Protein AF-A0A366MHD0-F1 (afdb_monomer)

pLDDT: mean 93.73, std 9.98, range [41.12, 98.31]

Radius of gyration: 15.15 Å; Cα contacts (8 Å, |Δi|>4): 123; chains: 1; bounding box: 29×34×52 Å

Sequence (119 aa):
MKLIYERDLSPMKLTSLNGVRQNAVAIALSKRLGISRQRMRKILIEKCDIMTLENLGPRYDAAEIQAASDEIGNALSLHHLSTAAGILSKEWADHYRALALEKDADLSDIRRAILEEIS

Structure (mmCIF, N/CA/C/O backbone):
data_AF-A0A366MHD0-F1
#
_entry.id   AF-A0A366MHD0-F1
#
loop_
_atom_site.group_PDB
_atom_site.id
_atom_site.type_symbol
_atom_site.label_atom_id
_atom_site.label_alt_id
_atom_site.label_comp_id
_atom_site.label_asym_id
_atom_site.label_entity_id
_atom_site.label_seq_id
_atom_site.pdbx_PDB_ins_code
_atom_site.Cartn_x
_atom_site.Cartn_y
_atom_site.Cartn_z
_atom_site.occupancy
_atom_site.B_iso_or_equiv
_atom_site.auth_seq_id
_atom_site.auth_comp_id
_atom_site.auth_asym_id
_atom_site.auth_atom_id
_atom_site.pdbx_PDB_model_num
ATOM 1 N N . MET A 1 1 ? -8.164 -20.453 32.811 1.00 41.12 1 MET A N 1
ATOM 2 C CA . MET A 1 1 ? -8.608 -20.212 31.422 1.00 41.12 1 MET A CA 1
ATOM 3 C C . MET A 1 1 ? -8.692 -18.707 31.217 1.00 41.12 1 MET A C 1
ATOM 5 O O . MET A 1 1 ? -9.583 -18.080 31.772 1.00 41.12 1 MET A O 1
ATOM 9 N N . LYS A 1 2 ? -7.692 -18.096 30.574 1.00 41.69 2 LYS A N 1
ATOM 10 C CA . LYS A 1 2 ? -7.611 -16.635 3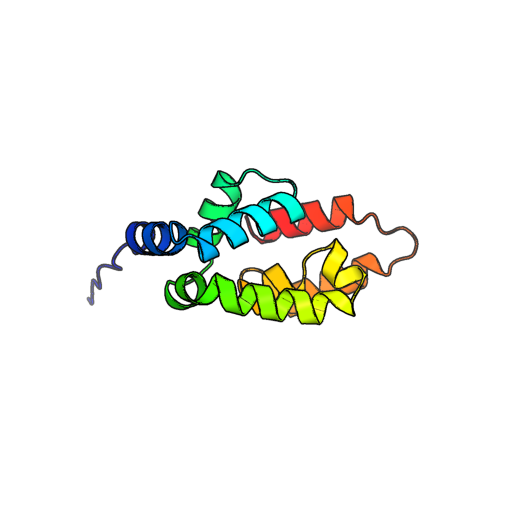0.432 1.00 41.69 2 LYS A CA 1
ATOM 11 C C . LYS A 1 2 ? -8.384 -16.248 29.166 1.00 41.69 2 LYS A C 1
ATOM 13 O O . LYS A 1 2 ? -7.820 -16.233 28.083 1.00 41.69 2 LYS A O 1
ATOM 18 N N . LEU A 1 3 ? -9.690 -16.021 29.303 1.00 52.25 3 LEU A N 1
ATOM 19 C CA . LEU A 1 3 ? -10.522 -15.426 28.253 1.00 52.25 3 LEU A CA 1
ATOM 20 C C . LEU A 1 3 ? -10.177 -13.935 28.181 1.00 52.25 3 LEU A C 1
ATOM 22 O O . LEU A 1 3 ? -10.875 -13.093 28.741 1.00 52.25 3 LEU A O 1
ATOM 26 N N . ILE A 1 4 ? -9.035 -13.613 27.578 1.00 55.56 4 ILE A N 1
ATOM 27 C CA . ILE A 1 4 ? -8.754 -12.237 27.185 1.00 55.56 4 ILE A CA 1
ATOM 28 C C . ILE A 1 4 ? -9.678 -11.989 25.997 1.00 55.56 4 ILE A C 1
ATOM 30 O O . ILE A 1 4 ? -9.441 -12.509 24.913 1.00 55.56 4 ILE A O 1
ATOM 34 N N . TYR A 1 5 ? -10.774 -11.270 26.231 1.00 57.09 5 TYR A N 1
ATOM 35 C CA . TYR A 1 5 ? -11.552 -10.668 25.156 1.00 57.09 5 TYR A CA 1
ATOM 36 C C . TYR A 1 5 ? -10.582 -9.788 24.363 1.00 57.09 5 TYR A C 1
ATOM 38 O O . TYR A 1 5 ? -10.202 -8.710 24.828 1.00 57.09 5 TYR A O 1
ATOM 46 N N . GLU A 1 6 ? -10.119 -10.264 23.208 1.00 70.81 6 GLU A N 1
ATOM 47 C CA . GLU A 1 6 ? -9.437 -9.399 22.256 1.00 70.81 6 GLU A CA 1
ATOM 48 C C . GLU A 1 6 ? -10.433 -8.312 21.870 1.00 70.81 6 GLU A C 1
ATOM 50 O O . GLU A 1 6 ? -11.498 -8.565 21.305 1.00 70.81 6 GLU A O 1
ATOM 55 N N . ARG A 1 7 ? -10.130 -7.084 22.286 1.00 80.19 7 ARG A N 1
ATOM 56 C CA . ARG A 1 7 ? -10.942 -5.929 21.940 1.00 80.19 7 ARG A CA 1
ATOM 57 C C . ARG A 1 7 ? -10.846 -5.745 20.432 1.00 80.19 7 ARG A C 1
ATOM 59 O O . ARG A 1 7 ? -9.749 -5.543 19.921 1.00 80.19 7 ARG A O 1
ATOM 66 N N . ASP A 1 8 ? -11.983 -5.747 19.744 1.00 86.56 8 ASP A N 1
ATOM 67 C CA . ASP A 1 8 ? -12.017 -5.349 18.341 1.00 86.56 8 ASP A CA 1
ATOM 68 C C . ASP A 1 8 ? -11.587 -3.878 18.221 1.00 86.56 8 ASP A C 1
ATOM 70 O O . ASP A 1 8 ? -12.252 -2.956 18.707 1.00 86.56 8 ASP A O 1
ATOM 74 N N . LEU A 1 9 ? -10.423 -3.671 17.608 1.00 90.94 9 LEU A N 1
ATOM 75 C CA . LEU A 1 9 ? -9.826 -2.357 17.390 1.00 90.94 9 LEU A CA 1
ATOM 76 C C . LEU A 1 9 ? -10.245 -1.738 16.052 1.00 90.94 9 LEU A C 1
ATOM 78 O O . LEU A 1 9 ? -9.857 -0.603 15.769 1.00 90.94 9 LEU A O 1
ATOM 82 N N . SER A 1 10 ? -11.046 -2.429 15.238 1.00 92.94 10 SER A N 1
ATOM 83 C CA . SER A 1 10 ? -11.470 -1.957 13.914 1.00 92.94 10 SER A CA 1
ATOM 84 C C . SER A 1 10 ? -12.082 -0.548 13.935 1.00 92.94 10 SER A C 1
ATOM 86 O O . SER A 1 10 ? -11.689 0.267 13.095 1.00 92.94 10 SER A O 1
ATOM 88 N N . PRO A 1 11 ? -12.946 -0.169 14.905 1.00 93.12 11 PRO A N 1
ATOM 89 C CA . PRO A 1 11 ? -13.468 1.199 14.987 1.00 93.12 11 PRO A CA 1
ATOM 90 C C . PRO A 1 11 ? -12.382 2.255 15.245 1.00 93.12 11 PRO A C 1
ATOM 92 O O . PRO A 1 11 ? -12.431 3.356 14.692 1.00 93.12 11 PRO A O 1
ATOM 95 N N . MET A 1 12 ? -11.374 1.925 16.058 1.00 94.81 12 MET A N 1
ATOM 96 C CA . MET A 1 12 ? -10.251 2.824 16.343 1.00 94.81 12 MET A CA 1
ATOM 97 C C . MET A 1 12 ? -9.359 2.981 15.111 1.00 94.81 12 MET A C 1
ATOM 99 O O . MET A 1 12 ? -9.071 4.105 14.712 1.00 94.81 12 MET A O 1
ATOM 103 N N . LYS A 1 13 ? -9.023 1.875 14.436 1.00 96.12 13 LYS A N 1
ATOM 104 C CA . LYS A 1 13 ? -8.273 1.887 13.171 1.00 96.12 13 LYS A CA 1
ATOM 105 C C . LYS A 1 13 ? -8.990 2.700 12.086 1.00 96.12 13 LYS A C 1
ATOM 107 O O . LYS A 1 13 ? -8.366 3.489 11.374 1.00 96.12 13 LYS A O 1
ATOM 112 N N . LEU A 1 14 ? -10.316 2.567 11.989 1.00 94.81 14 LEU A N 1
ATOM 113 C CA . LEU A 1 14 ? -11.136 3.363 11.074 1.00 94.81 14 LEU A CA 1
ATOM 114 C C . LEU A 1 14 ? -11.076 4.860 11.406 1.00 94.81 14 LEU A C 1
ATOM 116 O O . LEU A 1 14 ? -11.025 5.685 10.491 1.00 94.81 14 LEU A O 1
ATOM 120 N N . THR A 1 15 ? -11.070 5.194 12.697 1.00 95.12 15 THR A N 1
ATOM 121 C CA . THR A 1 15 ? -10.966 6.572 13.192 1.00 95.12 15 THR A CA 1
ATOM 122 C C . THR A 1 15 ? -9.608 7.174 12.835 1.00 95.12 15 THR A C 1
ATOM 124 O O . THR A 1 15 ? -9.576 8.261 12.260 1.00 95.12 15 THR A O 1
ATOM 127 N N . SER A 1 16 ? -8.505 6.447 13.047 1.00 94.69 16 SER A N 1
ATOM 128 C CA . SER A 1 16 ? -7.161 6.876 12.629 1.00 94.69 16 SER A CA 1
ATOM 129 C C . SER A 1 16 ? -7.093 7.141 11.119 1.00 94.69 16 SER A C 1
ATOM 131 O O . SER A 1 16 ? -6.552 8.157 10.687 1.00 94.69 16 SER A O 1
ATOM 133 N N . LEU A 1 17 ? -7.720 6.287 10.300 1.00 94.31 17 LEU A N 1
ATOM 134 C CA . LEU A 1 17 ? -7.786 6.464 8.843 1.00 94.31 17 LEU A CA 1
ATOM 135 C C . LEU A 1 17 ? -8.688 7.615 8.372 1.00 94.31 17 LEU A C 1
ATOM 137 O O . LEU A 1 17 ? -8.594 8.001 7.209 1.00 94.31 17 LEU A O 1
ATOM 141 N N . ASN A 1 18 ? -9.566 8.158 9.220 1.00 93.81 18 ASN A N 1
ATOM 142 C CA . ASN A 1 18 ? -10.366 9.341 8.885 1.00 93.81 18 ASN A CA 1
ATOM 143 C C . ASN A 1 18 ? -9.584 10.655 9.035 1.00 93.81 18 ASN A C 1
ATOM 145 O O . ASN A 1 18 ? -10.055 11.687 8.558 1.00 93.81 18 ASN A O 1
ATOM 149 N N . GLY A 1 19 ? -8.394 10.630 9.648 1.00 93.19 19 GLY A N 1
ATOM 150 C CA . GLY A 1 19 ? -7.488 11.774 9.661 1.00 93.19 19 GLY A CA 1
ATOM 151 C C . GLY A 1 19 ? -7.116 12.211 8.240 1.00 93.19 19 GLY A C 1
ATOM 152 O O . GLY A 1 19 ? -6.936 11.379 7.351 1.00 93.19 19 GLY A O 1
ATOM 153 N N . VAL A 1 20 ? -6.998 13.524 8.011 1.00 94.75 20 VAL A N 1
ATOM 154 C CA . VAL A 1 20 ? -6.781 14.103 6.668 1.00 94.75 20 VAL A CA 1
ATOM 155 C C . VAL A 1 20 ? -5.574 13.473 5.967 1.00 94.75 20 VAL A C 1
ATOM 157 O O . VAL A 1 20 ? -5.675 13.060 4.811 1.00 94.75 20 VAL A O 1
ATOM 160 N N . ARG A 1 21 ? -4.445 13.346 6.677 1.00 95.38 21 ARG A N 1
ATOM 161 C CA . ARG A 1 21 ? -3.190 12.823 6.118 1.00 95.38 21 ARG A CA 1
ATOM 162 C C . ARG A 1 21 ? -3.250 11.314 5.875 1.00 95.38 21 ARG A C 1
ATOM 164 O O . ARG A 1 21 ? -2.851 10.854 4.813 1.00 95.38 21 ARG A O 1
ATOM 171 N N . GLN A 1 22 ? -3.799 10.545 6.812 1.00 96.06 22 GLN A N 1
ATOM 172 C CA . GLN A 1 22 ? -3.947 9.090 6.697 1.00 96.06 22 GLN A CA 1
ATOM 173 C C . GLN A 1 22 ? -4.916 8.719 5.568 1.00 96.06 22 GLN A C 1
ATOM 175 O O . GLN A 1 22 ? -4.640 7.822 4.771 1.00 96.06 22 GLN A O 1
ATOM 180 N N . ASN A 1 23 ? -6.021 9.455 5.442 1.00 96.38 23 ASN A N 1
ATOM 181 C CA . ASN A 1 23 ? -6.966 9.285 4.346 1.00 96.38 23 ASN A CA 1
ATOM 182 C C . ASN A 1 23 ? -6.327 9.623 2.988 1.00 96.38 23 ASN A C 1
ATOM 184 O O . ASN A 1 23 ? -6.579 8.917 2.011 1.00 96.38 23 ASN A O 1
ATOM 188 N N . ALA A 1 24 ? -5.482 10.659 2.916 1.00 97.88 24 ALA A N 1
ATOM 189 C CA . ALA A 1 24 ? -4.731 10.977 1.702 1.00 97.88 24 ALA A CA 1
ATOM 190 C C . ALA A 1 24 ? -3.790 9.829 1.298 1.00 97.88 24 ALA A C 1
ATOM 192 O O . ALA A 1 24 ? -3.774 9.449 0.127 1.00 97.88 24 ALA A O 1
ATOM 193 N N . VAL A 1 25 ? -3.096 9.207 2.259 1.00 98.06 25 VAL A N 1
ATOM 194 C CA . VAL A 1 25 ? -2.266 8.021 1.994 1.00 98.06 25 VAL A CA 1
ATOM 195 C C . VAL A 1 25 ? -3.102 6.840 1.506 1.00 98.06 25 VAL A C 1
ATOM 197 O O . VAL A 1 25 ? -2.747 6.216 0.509 1.00 98.06 25 VAL A O 1
ATOM 200 N N . ALA A 1 26 ? -4.243 6.550 2.139 1.00 97.75 26 ALA A N 1
ATOM 201 C CA . ALA A 1 26 ? -5.122 5.470 1.689 1.00 97.75 26 ALA A CA 1
ATOM 202 C C . ALA A 1 26 ? -5.605 5.678 0.239 1.00 97.75 26 ALA A C 1
ATOM 204 O O . ALA A 1 26 ? -5.722 4.714 -0.515 1.00 97.75 26 ALA A O 1
ATOM 205 N N . ILE A 1 27 ? -5.849 6.929 -0.168 1.00 98.31 27 ILE A N 1
ATOM 206 C CA . ILE A 1 27 ? -6.179 7.290 -1.556 1.00 98.31 27 ILE A CA 1
ATOM 207 C C . ILE A 1 27 ? -4.969 7.113 -2.483 1.00 98.31 27 ILE A C 1
ATOM 209 O O . ILE A 1 27 ? -5.122 6.621 -3.601 1.00 98.31 27 ILE A O 1
ATOM 213 N N . ALA A 1 28 ? -3.774 7.521 -2.056 1.00 98.19 28 ALA A N 1
ATOM 214 C CA . ALA A 1 28 ? -2.560 7.387 -2.856 1.00 98.19 28 ALA A CA 1
ATOM 215 C C . ALA A 1 28 ? -2.223 5.910 -3.119 1.00 98.19 28 ALA A C 1
ATOM 217 O O . ALA A 1 28 ? -2.048 5.514 -4.271 1.00 98.19 28 ALA A O 1
ATOM 218 N N . LEU A 1 29 ? -2.249 5.078 -2.074 1.00 97.75 29 LEU A N 1
ATOM 219 C CA . LEU A 1 29 ? -2.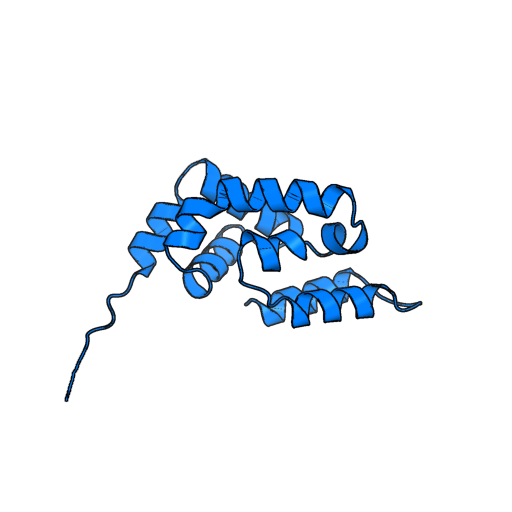062 3.629 -2.174 1.00 97.75 29 LEU A CA 1
ATOM 220 C C . LEU A 1 29 ? -3.129 2.969 -3.053 1.00 97.75 29 LEU A C 1
ATOM 222 O O . LEU A 1 29 ? -2.797 2.151 -3.909 1.00 97.75 29 LEU A O 1
ATOM 226 N N . SER A 1 30 ? -4.403 3.358 -2.907 1.00 98.00 30 SER A N 1
ATOM 227 C CA . SER A 1 30 ? -5.468 2.779 -3.730 1.00 98.00 30 SER A CA 1
ATOM 228 C C . SER A 1 30 ? -5.271 3.088 -5.216 1.00 98.00 30 SER A C 1
ATOM 230 O O . SER A 1 30 ? -5.491 2.220 -6.054 1.00 98.00 30 SER A O 1
ATOM 232 N N . LYS A 1 31 ? -4.816 4.304 -5.551 1.00 97.94 31 LYS A N 1
ATOM 233 C CA . LYS A 1 31 ? -4.487 4.693 -6.931 1.00 97.94 31 LYS A CA 1
ATOM 234 C C . LYS A 1 31 ? -3.287 3.918 -7.470 1.00 97.94 31 LYS A C 1
ATOM 236 O O . LYS A 1 31 ? -3.366 3.408 -8.581 1.00 97.94 31 LYS A O 1
ATOM 241 N N . ARG A 1 32 ? -2.217 3.798 -6.679 1.00 95.56 32 ARG A N 1
ATOM 242 C CA . ARG A 1 32 ? -1.008 3.035 -7.033 1.00 95.56 32 ARG A CA 1
ATOM 243 C C . ARG A 1 32 ? -1.319 1.571 -7.369 1.00 95.56 32 ARG A C 1
ATOM 245 O O . ARG A 1 32 ? -0.772 1.032 -8.325 1.00 95.56 32 ARG A O 1
ATOM 252 N N . LEU A 1 33 ? -2.239 0.958 -6.623 1.00 95.56 33 LEU A N 1
ATOM 253 C CA . LEU A 1 33 ? -2.654 -0.434 -6.815 1.00 95.56 33 LEU A CA 1
ATOM 254 C C . LEU A 1 33 ? -3.837 -0.624 -7.776 1.00 95.56 33 LEU A C 1
ATOM 256 O O . LEU A 1 33 ? -4.200 -1.759 -8.070 1.00 95.56 33 LEU A O 1
ATOM 260 N N . GLY A 1 34 ? -4.460 0.454 -8.259 1.00 96.44 34 GLY A N 1
ATOM 261 C CA . GLY A 1 34 ? -5.631 0.364 -9.136 1.00 96.44 34 GLY A CA 1
ATOM 262 C C . GLY A 1 34 ? -6.885 -0.208 -8.458 1.00 96.44 34 GLY A C 1
AT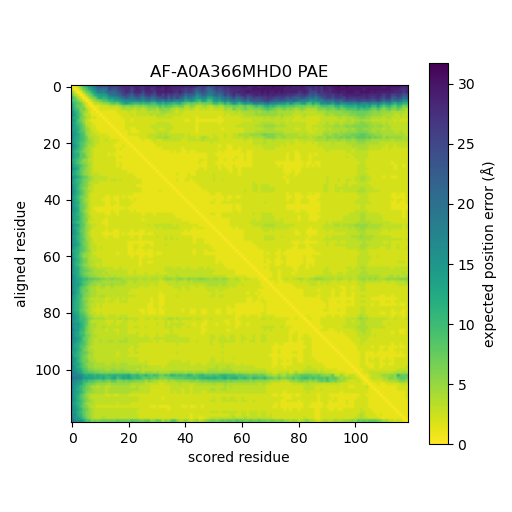OM 263 O O . GLY A 1 34 ? -7.700 -0.846 -9.117 1.00 96.44 34 GLY A O 1
ATOM 264 N N . ILE A 1 35 ? -7.060 0.009 -7.149 1.00 97.69 35 ILE A N 1
ATOM 265 C CA . ILE A 1 35 ? -8.223 -0.464 -6.378 1.00 97.69 35 ILE A CA 1
ATOM 266 C C . ILE A 1 35 ? -9.053 0.688 -5.803 1.00 97.69 35 ILE A C 1
ATOM 268 O O . ILE A 1 35 ? -8.626 1.842 -5.745 1.00 97.69 35 ILE A O 1
ATOM 272 N N . SER A 1 36 ? -10.262 0.379 -5.326 1.00 98.00 36 SER A N 1
ATOM 273 C CA . SER A 1 36 ? -11.096 1.375 -4.654 1.00 98.00 36 SER A CA 1
ATOM 274 C C . SER A 1 36 ? -10.498 1.797 -3.306 1.00 98.00 36 SER A C 1
ATOM 276 O O . SER A 1 36 ? -9.915 0.994 -2.572 1.00 98.00 36 SER A O 1
ATOM 278 N N . ARG A 1 37 ? -10.723 3.060 -2.921 1.00 97.31 37 ARG A N 1
ATOM 279 C CA . ARG A 1 37 ? -10.342 3.579 -1.594 1.00 97.31 37 ARG A CA 1
ATOM 280 C C . ARG A 1 37 ? -10.907 2.721 -0.460 1.00 97.31 37 ARG A C 1
ATOM 282 O O . ARG A 1 37 ? -10.230 2.500 0.535 1.00 97.31 37 ARG A O 1
ATOM 289 N N . GLN A 1 38 ? -12.153 2.259 -0.587 1.00 96.88 38 GLN A N 1
ATOM 290 C CA . GLN A 1 38 ? -12.796 1.428 0.435 1.00 96.88 38 GLN A CA 1
ATOM 291 C C . GLN A 1 38 ? -12.082 0.081 0.597 1.00 96.88 38 GLN A C 1
ATOM 293 O O . GLN A 1 38 ? -11.832 -0.323 1.730 1.00 96.88 38 GLN A O 1
ATOM 298 N N . ARG A 1 39 ? -11.681 -0.565 -0.510 1.00 97.94 39 ARG A N 1
ATOM 299 C CA . ARG A 1 39 ? -10.893 -1.804 -0.465 1.00 97.94 39 ARG A CA 1
ATOM 300 C C . ARG A 1 39 ? -9.536 -1.572 0.199 1.00 97.94 39 ARG A C 1
ATOM 302 O O . ARG A 1 39 ? -9.172 -2.329 1.089 1.00 97.94 39 ARG A O 1
ATOM 309 N N . MET A 1 40 ? -8.838 -0.490 -0.149 1.00 98.12 40 MET A N 1
ATOM 310 C CA . MET A 1 40 ? -7.558 -0.159 0.49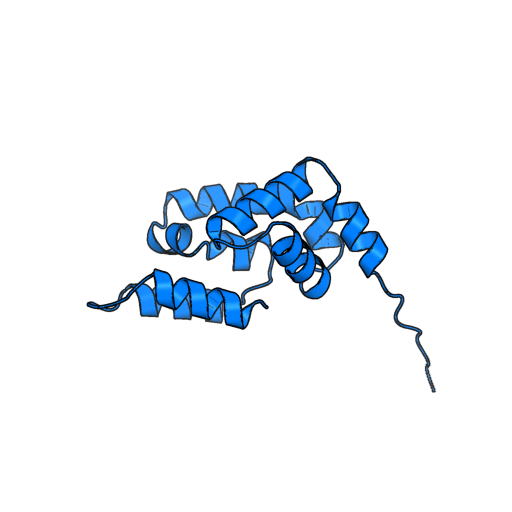1 1.00 98.12 40 MET A CA 1
ATOM 311 C C . MET A 1 40 ? -7.715 0.100 1.996 1.00 98.12 40 MET A C 1
ATOM 313 O O . MET A 1 40 ? -6.929 -0.392 2.796 1.00 98.12 40 MET A O 1
ATOM 317 N N . ARG A 1 41 ? -8.759 0.830 2.412 1.00 97.56 41 ARG A N 1
ATOM 318 C CA . ARG A 1 41 ? -9.039 1.061 3.839 1.00 97.56 41 ARG A CA 1
ATOM 319 C C . ARG A 1 41 ? -9.309 -0.239 4.590 1.00 97.56 41 ARG A C 1
ATOM 321 O O . ARG A 1 41 ? -8.857 -0.362 5.720 1.00 97.56 41 ARG A O 1
ATOM 328 N N . LYS A 1 42 ? -10.016 -1.187 3.970 1.00 97.62 42 LYS A N 1
ATOM 329 C CA . LYS A 1 42 ? -10.251 -2.515 4.546 1.00 97.62 42 LYS A CA 1
ATOM 330 C C . LYS A 1 42 ? -8.926 -3.252 4.780 1.00 97.62 42 LYS A C 1
ATOM 332 O O . LYS A 1 42 ? -8.652 -3.611 5.918 1.00 97.62 42 LYS A O 1
ATOM 337 N N . ILE A 1 43 ? -8.075 -3.337 3.753 1.00 97.94 43 ILE A N 1
ATOM 338 C CA . ILE A 1 43 ? -6.740 -3.959 3.844 1.00 97.94 43 ILE A CA 1
ATOM 339 C C . ILE A 1 43 ? -5.911 -3.324 4.973 1.00 97.94 43 ILE A C 1
ATOM 341 O O . ILE A 1 43 ? -5.359 -4.025 5.814 1.00 97.94 43 ILE A O 1
ATOM 345 N N . LEU A 1 44 ? -5.866 -1.990 5.047 1.00 97.81 44 LEU A N 1
ATOM 346 C CA . LEU A 1 44 ? -5.123 -1.277 6.093 1.00 97.81 44 LEU A CA 1
ATOM 347 C C . LEU A 1 44 ? -5.665 -1.562 7.506 1.00 97.81 44 LEU A C 1
ATOM 349 O O . LEU A 1 44 ? -4.885 -1.709 8.441 1.00 97.81 44 LEU A O 1
ATOM 353 N N . ILE A 1 45 ? -6.986 -1.657 7.684 1.00 97.06 45 ILE A N 1
ATOM 354 C CA . ILE A 1 45 ? -7.597 -1.993 8.982 1.00 97.06 45 ILE A CA 1
ATOM 355 C C . ILE A 1 45 ? -7.274 -3.435 9.386 1.00 97.06 45 ILE A C 1
ATOM 357 O O . ILE A 1 45 ? -7.004 -3.696 10.560 1.00 97.06 45 ILE A O 1
ATOM 361 N N . GLU A 1 46 ? -7.294 -4.363 8.435 1.00 96.12 46 GLU A N 1
ATOM 362 C CA . GLU A 1 46 ? -7.048 -5.782 8.692 1.00 96.12 46 GLU A CA 1
ATOM 363 C C . GLU A 1 46 ? -5.571 -6.052 8.998 1.00 96.12 46 GLU A C 1
ATOM 365 O O . GLU A 1 46 ? -5.270 -6.780 9.942 1.00 96.12 46 GLU A O 1
ATOM 370 N N . LYS A 1 47 ? -4.651 -5.424 8.257 1.00 96.31 47 LYS A N 1
ATOM 371 C CA . LYS A 1 47 ? -3.224 -5.776 8.284 1.00 96.31 47 LYS A CA 1
ATOM 372 C C . LYS A 1 47 ? -2.361 -4.855 9.156 1.00 96.31 47 LYS A C 1
ATOM 374 O O . LYS A 1 47 ? -1.356 -5.312 9.688 1.00 96.31 47 LYS A O 1
ATOM 379 N N . CYS A 1 48 ? -2.720 -3.581 9.344 1.00 96.50 48 CYS A N 1
ATOM 380 C CA . CYS A 1 48 ? -1.912 -2.653 10.147 1.00 96.50 48 CYS A CA 1
ATOM 381 C C . CYS A 1 48 ? -2.394 -2.581 11.601 1.00 96.50 48 CYS A C 1
ATOM 383 O O . CYS A 1 48 ? -3.595 -2.609 11.876 1.00 96.50 48 CYS A O 1
ATOM 385 N N . ASP A 1 49 ? -1.474 -2.401 12.548 1.00 94.94 49 ASP A N 1
ATOM 386 C CA . ASP A 1 49 ? -1.818 -1.998 13.915 1.00 94.94 49 ASP A CA 1
ATOM 387 C C . ASP A 1 49 ? -2.194 -0.501 14.002 1.00 94.94 49 ASP A C 1
ATOM 389 O O . ASP A 1 49 ? -2.040 0.268 13.049 1.00 94.94 49 ASP A O 1
ATOM 393 N N . ILE A 1 50 ? -2.725 -0.073 15.155 1.00 94.25 50 ILE A N 1
ATOM 394 C CA . ILE A 1 50 ? -3.130 1.329 15.369 1.00 94.25 50 ILE A CA 1
ATOM 395 C C . ILE A 1 50 ? -1.936 2.278 15.209 1.00 94.25 50 ILE A C 1
ATOM 397 O O . ILE A 1 50 ? -2.062 3.302 14.540 1.00 94.25 50 ILE A O 1
ATOM 401 N N . MET A 1 51 ? -0.778 1.931 15.777 1.00 94.81 51 MET A N 1
ATOM 402 C CA . MET A 1 51 ? 0.405 2.793 15.772 1.00 94.81 51 MET A CA 1
ATOM 403 C C . MET A 1 51 ? 0.912 3.059 14.349 1.00 94.81 51 MET A C 1
ATOM 405 O O . MET A 1 51 ? 1.330 4.172 14.023 1.00 94.81 51 MET A O 1
ATOM 409 N N . THR A 1 52 ? 0.842 2.054 13.480 1.00 96.62 52 THR A N 1
ATOM 410 C CA . THR A 1 52 ? 1.182 2.157 12.061 1.00 96.62 52 THR A CA 1
ATOM 411 C C . THR A 1 52 ? 0.205 3.072 11.341 1.00 96.62 52 THR A C 1
ATOM 413 O O . THR A 1 52 ? 0.641 3.964 10.617 1.00 96.62 52 THR A O 1
ATOM 416 N N . LEU A 1 53 ? -1.101 2.914 11.577 1.00 97.31 53 LEU A N 1
ATOM 417 C CA . LEU A 1 53 ? -2.125 3.755 10.951 1.00 97.31 53 LEU A CA 1
ATOM 418 C C . LEU A 1 53 ? -2.028 5.218 11.390 1.00 97.31 53 LEU A C 1
ATOM 420 O O . LEU A 1 53 ? -2.127 6.114 10.554 1.00 97.31 53 LEU A O 1
ATOM 424 N N . GLU A 1 54 ? -1.787 5.479 12.672 1.00 96.06 54 GLU A N 1
ATOM 425 C CA . GLU A 1 54 ? -1.591 6.835 13.196 1.00 96.06 54 GLU A CA 1
ATOM 426 C C . GLU A 1 54 ? -0.378 7.519 12.558 1.00 96.06 54 GLU A C 1
ATOM 428 O O . GLU A 1 54 ? -0.447 8.694 12.191 1.00 96.06 54 GLU A O 1
ATOM 433 N N . ASN A 1 55 ? 0.698 6.766 12.322 1.00 96.50 55 ASN A N 1
ATOM 434 C CA . ASN A 1 55 ? 1.932 7.267 11.718 1.00 96.50 55 ASN A CA 1
ATOM 435 C C . ASN A 1 55 ? 2.009 7.075 10.194 1.00 96.50 55 ASN A C 1
ATOM 437 O O . ASN A 1 55 ? 3.060 7.322 9.598 1.00 96.50 55 ASN A O 1
ATOM 441 N N . LEU A 1 56 ? 0.917 6.663 9.544 1.00 97.25 56 LEU A N 1
ATOM 442 C CA . LEU A 1 56 ? 0.925 6.273 8.133 1.00 97.25 56 LEU A CA 1
ATOM 443 C C . LEU A 1 56 ? 1.347 7.421 7.202 1.00 97.25 56 LEU A C 1
ATOM 445 O O . LEU A 1 56 ? 2.043 7.188 6.223 1.00 97.25 56 LEU A O 1
ATOM 449 N N . GLY A 1 57 ? 0.979 8.663 7.534 1.00 97.25 57 GLY A N 1
ATOM 450 C CA . GLY A 1 57 ? 1.371 9.863 6.784 1.00 97.25 57 GLY A CA 1
ATOM 451 C C . GLY A 1 57 ? 2.890 10.050 6.686 1.00 97.25 57 GLY A C 1
ATOM 452 O O . GLY A 1 57 ? 3.440 9.937 5.596 1.00 97.25 57 GLY A O 1
ATOM 453 N N . PRO A 1 58 ? 3.587 10.310 7.807 1.00 96.94 58 PRO A N 1
ATOM 454 C CA . PRO A 1 58 ? 5.047 10.431 7.814 1.00 96.94 58 PRO A CA 1
ATOM 455 C C . PRO A 1 58 ? 5.779 9.208 7.242 1.00 96.94 58 PRO A C 1
ATOM 457 O O . PRO A 1 58 ? 6.788 9.357 6.556 1.00 96.94 58 PRO A O 1
ATOM 460 N N . ARG A 1 59 ? 5.267 7.996 7.495 1.00 97.44 59 ARG A N 1
ATOM 461 C CA . ARG A 1 59 ? 5.828 6.752 6.946 1.00 97.44 59 ARG A CA 1
ATOM 462 C C . ARG A 1 59 ? 5.740 6.701 5.420 1.00 97.44 59 ARG A C 1
ATOM 464 O O . ARG A 1 59 ? 6.692 6.282 4.769 1.00 97.44 59 ARG A O 1
ATOM 471 N N . TYR A 1 60 ? 4.619 7.146 4.859 1.00 98.00 60 TYR A N 1
ATOM 472 C CA . TYR A 1 60 ? 4.425 7.229 3.417 1.00 98.00 60 TYR A CA 1
ATOM 473 C C . TYR A 1 60 ? 5.389 8.230 2.773 1.00 98.00 60 TYR A C 1
ATOM 475 O O . TYR A 1 60 ? 6.018 7.902 1.774 1.00 98.00 60 TYR A O 1
ATOM 483 N N . ASP A 1 61 ? 5.581 9.403 3.378 1.00 97.56 61 ASP A N 1
ATOM 484 C CA . ASP A 1 61 ? 6.518 10.407 2.856 1.00 97.56 61 ASP A CA 1
ATOM 485 C C . ASP A 1 61 ? 7.963 9.883 2.833 1.00 97.56 61 ASP A C 1
ATOM 487 O O . ASP A 1 61 ? 8.697 10.097 1.870 1.00 97.56 61 ASP A O 1
ATOM 491 N N . ALA A 1 62 ? 8.367 9.124 3.856 1.00 97.31 62 ALA A N 1
ATOM 492 C CA . ALA A 1 62 ? 9.669 8.462 3.871 1.00 97.31 62 ALA A CA 1
ATOM 493 C C . ALA A 1 62 ? 9.803 7.390 2.770 1.00 97.31 62 ALA A C 1
ATOM 495 O O . ALA A 1 62 ? 10.889 7.209 2.215 1.00 97.31 62 ALA A O 1
ATOM 496 N N . ALA A 1 63 ? 8.715 6.687 2.439 1.00 97.25 63 ALA A N 1
ATOM 497 C CA . ALA A 1 63 ? 8.694 5.733 1.333 1.00 97.25 63 ALA A CA 1
ATOM 498 C C . ALA A 1 63 ? 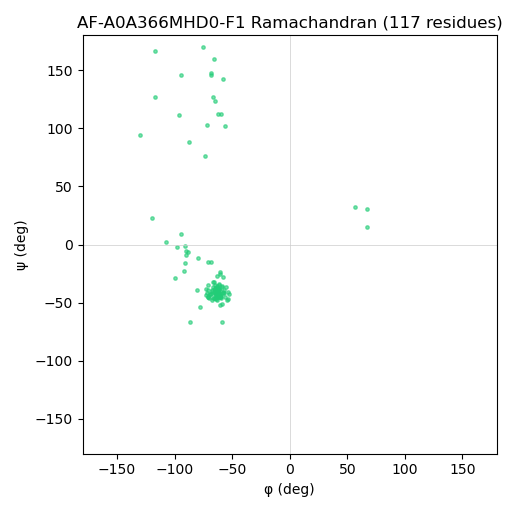8.742 6.420 -0.041 1.00 97.25 63 ALA A C 1
ATOM 500 O O . ALA A 1 63 ? 9.400 5.897 -0.936 1.00 97.25 63 ALA A O 1
ATOM 501 N N . GLU A 1 64 ? 8.124 7.594 -0.211 1.00 97.44 64 GLU A N 1
ATOM 502 C CA . GLU A 1 64 ? 8.245 8.397 -1.441 1.00 97.44 64 GLU A CA 1
ATOM 503 C C . GLU A 1 64 ? 9.700 8.802 -1.716 1.00 97.44 64 GLU A C 1
ATOM 505 O O . GLU A 1 64 ? 10.158 8.708 -2.852 1.00 97.44 64 GLU A O 1
ATOM 510 N N . ILE A 1 65 ? 10.459 9.170 -0.677 1.00 96.81 65 ILE A N 1
ATOM 511 C CA . ILE A 1 65 ? 11.887 9.504 -0.812 1.00 96.81 65 ILE A CA 1
ATOM 512 C C . ILE A 1 65 ? 12.693 8.297 -1.317 1.00 96.81 65 ILE A C 1
ATOM 514 O O . ILE A 1 65 ? 13.532 8.452 -2.198 1.00 96.81 65 ILE A O 1
ATOM 518 N N . GLN A 1 66 ? 12.433 7.096 -0.791 1.00 95.00 66 GLN A N 1
ATOM 519 C CA . GLN A 1 66 ? 13.111 5.870 -1.242 1.00 95.00 66 GLN A CA 1
ATOM 520 C C . GLN A 1 66 ? 12.708 5.489 -2.671 1.00 95.00 66 GLN A C 1
ATOM 522 O O . GLN A 1 66 ? 13.555 5.144 -3.492 1.00 95.00 66 GLN A O 1
ATOM 527 N N . ALA A 1 67 ? 11.415 5.596 -2.981 1.00 95.19 67 ALA A N 1
ATOM 528 C CA . ALA A 1 67 ? 10.868 5.282 -4.294 1.00 95.19 67 ALA A CA 1
ATOM 529 C C . ALA A 1 67 ? 11.410 6.205 -5.400 1.00 95.19 67 ALA A C 1
ATOM 531 O O . ALA A 1 67 ? 11.500 5.786 -6.549 1.00 95.19 67 ALA A O 1
ATOM 532 N N . ALA A 1 68 ? 11.816 7.437 -5.075 1.00 94.94 68 ALA A N 1
ATOM 533 C CA . ALA A 1 68 ? 12.387 8.370 -6.048 1.00 94.94 68 ALA A CA 1
ATOM 534 C C . ALA A 1 68 ? 13.680 7.855 -6.712 1.00 94.94 68 ALA A C 1
ATOM 536 O O . ALA A 1 68 ? 13.993 8.264 -7.827 1.00 94.94 68 ALA A O 1
ATOM 537 N N . SER A 1 69 ? 14.419 6.962 -6.045 1.00 94.25 69 SER A N 1
ATOM 538 C CA . SER A 1 69 ? 15.660 6.366 -6.557 1.00 94.25 69 SER A CA 1
ATOM 539 C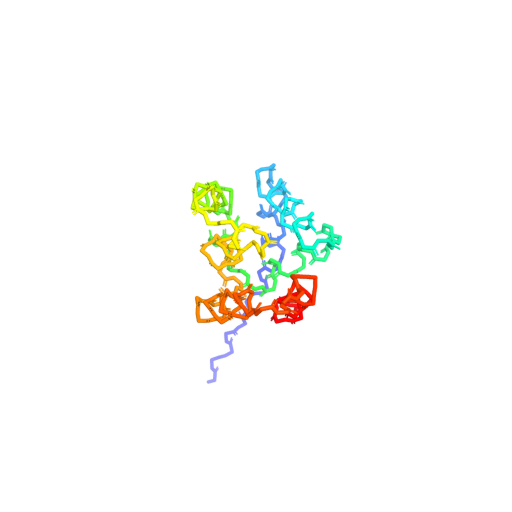 C . SER A 1 69 ? 15.526 4.897 -6.973 1.00 94.25 69 SER A C 1
ATOM 541 O O . SER A 1 69 ? 16.522 4.289 -7.354 1.00 94.25 69 SER A O 1
ATOM 543 N N . ASP A 1 70 ? 14.329 4.313 -6.882 1.00 95.06 70 ASP A N 1
ATOM 544 C CA . ASP A 1 70 ? 14.060 2.913 -7.222 1.00 95.06 70 ASP A CA 1
ATOM 545 C C . ASP A 1 70 ? 12.852 2.825 -8.156 1.00 95.06 70 ASP A C 1
ATOM 547 O O . ASP A 1 70 ? 11.700 2.791 -7.720 1.00 95.06 70 ASP A O 1
ATOM 551 N N . GLU A 1 71 ? 13.123 2.798 -9.459 1.00 95.00 71 GLU A N 1
ATOM 552 C CA . GLU A 1 71 ? 12.097 2.805 -10.501 1.00 95.00 71 GLU A CA 1
ATOM 553 C C . GLU A 1 71 ? 11.147 1.602 -10.390 1.00 95.00 71 GLU A C 1
ATOM 555 O O . GLU A 1 71 ? 9.924 1.774 -10.395 1.00 95.00 71 GLU A O 1
ATOM 560 N N . ILE A 1 72 ? 11.695 0.397 -10.202 1.00 95.88 72 ILE A N 1
ATOM 561 C CA . ILE A 1 72 ? 10.910 -0.837 -10.060 1.00 95.88 72 ILE A CA 1
ATOM 562 C C . ILE A 1 72 ? 10.119 -0.807 -8.754 1.00 95.88 72 ILE A C 1
ATOM 564 O O . ILE A 1 72 ? 8.909 -1.056 -8.745 1.00 95.88 72 ILE A O 1
ATOM 568 N N . GLY A 1 73 ? 10.780 -0.456 -7.648 1.00 96.50 73 GLY A N 1
ATOM 569 C CA . GLY A 1 73 ? 10.126 -0.336 -6.352 1.00 96.50 73 GLY A CA 1
ATOM 570 C C . GLY A 1 73 ? 8.999 0.686 -6.360 1.00 96.50 73 GLY A C 1
ATOM 571 O O . GLY A 1 73 ? 7.957 0.444 -5.755 1.00 96.50 73 GLY A O 1
ATOM 572 N N . ASN A 1 74 ? 9.146 1.792 -7.087 1.00 97.19 74 ASN A N 1
ATOM 573 C CA . ASN A 1 74 ? 8.095 2.788 -7.239 1.00 97.19 74 ASN A CA 1
ATOM 574 C C . ASN A 1 74 ? 6.934 2.279 -8.105 1.00 97.19 74 ASN A C 1
ATOM 576 O O . ASN A 1 74 ? 5.772 2.431 -7.716 1.00 97.19 74 ASN A O 1
ATOM 580 N N . ALA A 1 75 ? 7.227 1.641 -9.243 1.00 96.19 75 ALA 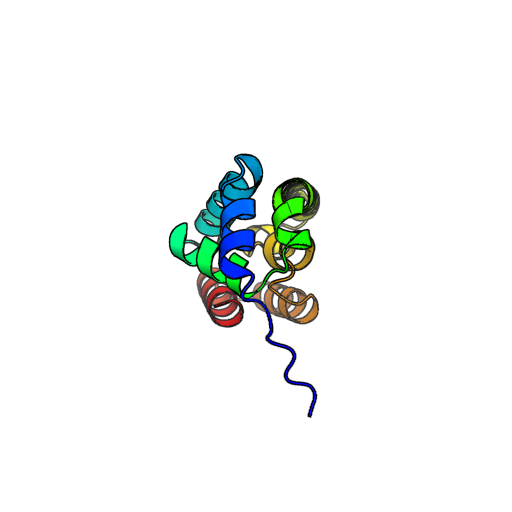A N 1
ATOM 581 C CA . ALA A 1 75 ? 6.218 1.117 -10.166 1.00 96.19 75 ALA A CA 1
ATOM 582 C C . ALA A 1 75 ? 5.323 0.039 -9.523 1.00 96.19 75 ALA A C 1
ATOM 584 O O . ALA A 1 75 ? 4.120 -0.038 -9.807 1.00 96.19 75 ALA A O 1
ATOM 585 N N . LEU A 1 76 ? 5.898 -0.755 -8.617 1.00 97.44 76 LEU A N 1
ATOM 586 C CA . LEU A 1 76 ? 5.210 -1.789 -7.839 1.00 97.44 76 LEU A CA 1
ATOM 587 C C . LEU A 1 76 ? 4.803 -1.328 -6.429 1.00 97.44 76 LEU A C 1
ATOM 589 O O . LEU A 1 76 ? 4.145 -2.063 -5.699 1.00 97.44 76 LEU A O 1
ATOM 593 N N . SER A 1 77 ? 5.143 -0.091 -6.052 1.00 97.69 77 SER A N 1
ATOM 594 C CA . SER A 1 77 ? 4.883 0.500 -4.728 1.00 97.69 77 SER A CA 1
ATOM 595 C C . SER A 1 77 ? 5.463 -0.298 -3.548 1.00 97.69 77 SER A C 1
ATOM 597 O O . SER A 1 77 ? 4.910 -0.299 -2.449 1.00 97.69 77 SER A O 1
ATOM 599 N N . LEU A 1 78 ? 6.602 -0.962 -3.751 1.00 97.94 78 LEU A N 1
ATOM 600 C CA . LEU A 1 78 ? 7.212 -1.881 -2.787 1.00 97.94 78 LEU A CA 1
ATOM 601 C C . LEU A 1 78 ? 7.568 -1.200 -1.463 1.00 97.94 78 LEU A C 1
ATOM 603 O O . LEU A 1 78 ? 7.246 -1.733 -0.404 1.00 97.94 78 LEU A O 1
ATOM 607 N N . HIS A 1 79 ? 8.173 -0.008 -1.495 1.00 97.81 79 HIS A N 1
ATOM 608 C CA . HIS A 1 79 ? 8.509 0.749 -0.278 1.00 97.81 79 HIS A CA 1
ATOM 609 C C . HIS A 1 79 ? 7.262 1.214 0.483 1.00 97.81 79 HIS A C 1
ATOM 611 O O . HIS A 1 79 ? 7.263 1.287 1.713 1.00 97.81 79 HIS A O 1
ATOM 617 N N . HIS A 1 80 ? 6.176 1.511 -0.231 1.00 98.12 80 HIS A N 1
ATOM 618 C CA . HIS A 1 80 ? 4.924 1.946 0.379 1.00 98.12 80 HIS A CA 1
ATOM 619 C C . HIS A 1 80 ? 4.209 0.790 1.082 1.00 98.12 80 HIS A C 1
ATOM 621 O O . HIS A 1 80 ? 3.647 0.971 2.161 1.00 98.12 80 HIS A O 1
ATOM 627 N N . LEU A 1 81 ? 4.247 -0.406 0.496 1.00 97.94 81 LEU A N 1
ATOM 628 C CA . LEU A 1 81 ? 3.593 -1.589 1.055 1.00 97.94 81 LEU A CA 1
ATOM 629 C C . LEU A 1 81 ? 4.422 -2.239 2.164 1.00 97.94 81 LEU A C 1
ATOM 631 O O . LEU A 1 81 ? 3.856 -2.653 3.175 1.00 97.94 81 LEU A O 1
ATOM 635 N N . SER A 1 82 ? 5.747 -2.284 2.004 1.00 97.06 82 SER A N 1
ATOM 636 C CA . SER A 1 82 ? 6.643 -2.893 2.990 1.00 97.06 82 SER A CA 1
ATOM 637 C C . SER A 1 82 ? 7.048 -1.920 4.090 1.00 97.06 82 SER A C 1
ATOM 639 O O . SER A 1 82 ? 6.616 -2.063 5.228 1.00 97.06 82 SER A O 1
ATOM 641 N N . THR A 1 83 ? 7.809 -0.875 3.779 1.00 93.62 83 THR A N 1
ATOM 642 C CA . THR A 1 83 ? 8.336 0.041 4.799 1.00 93.62 83 THR A CA 1
ATOM 643 C C . THR A 1 83 ? 7.251 0.918 5.424 1.00 93.62 83 THR A C 1
ATOM 645 O O . THR A 1 83 ? 7.224 1.084 6.645 1.00 93.62 83 THR A O 1
ATOM 648 N N . ALA A 1 84 ? 6.359 1.505 4.614 1.00 95.50 84 ALA A N 1
ATOM 649 C CA . ALA A 1 84 ? 5.380 2.447 5.154 1.00 95.50 84 ALA A CA 1
ATOM 650 C C . ALA A 1 8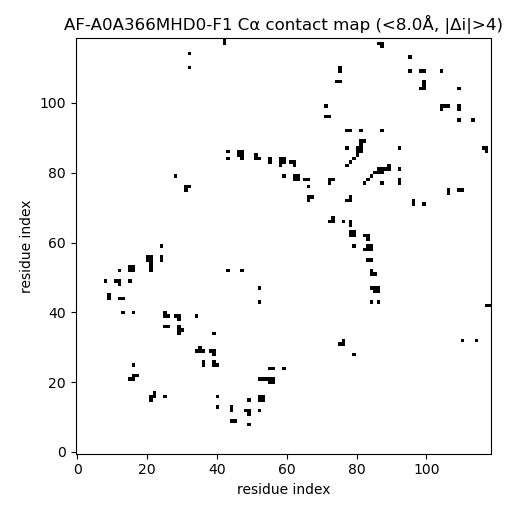4 ? 4.214 1.746 5.862 1.00 95.50 84 ALA A C 1
ATOM 652 O O . ALA A 1 84 ? 3.929 2.054 7.021 1.00 95.50 84 ALA A O 1
ATOM 653 N N . ALA A 1 85 ? 3.546 0.813 5.180 1.00 95.56 85 ALA A N 1
ATOM 654 C CA . ALA A 1 85 ? 2.363 0.140 5.711 1.00 95.56 85 ALA A CA 1
ATOM 655 C C . ALA A 1 85 ? 2.668 -1.168 6.464 1.00 95.56 85 ALA A C 1
ATOM 657 O O . ALA A 1 85 ? 1.858 -1.575 7.295 1.00 95.56 85 ALA A O 1
ATOM 658 N N . GLY A 1 86 ? 3.805 -1.824 6.204 1.00 95.56 86 GLY A N 1
ATOM 659 C CA . GLY A 1 86 ? 4.142 -3.111 6.827 1.00 95.56 86 GLY A CA 1
ATOM 660 C C . GLY A 1 86 ? 3.245 -4.273 6.396 1.00 95.56 86 GLY A C 1
ATOM 661 O O . GLY A 1 86 ? 3.231 -5.298 7.066 1.00 95.56 86 GLY A O 1
ATOM 662 N N . ILE A 1 87 ? 2.472 -4.112 5.318 1.00 97.06 87 ILE A N 1
ATOM 663 C CA . ILE A 1 87 ? 1.490 -5.107 4.854 1.00 97.06 87 ILE A CA 1
ATOM 664 C C . ILE A 1 87 ? 2.080 -6.100 3.854 1.00 97.06 87 ILE A C 1
ATOM 666 O O . ILE A 1 87 ? 1.482 -7.141 3.607 1.00 97.06 87 ILE A O 1
ATOM 670 N N . LEU A 1 88 ? 3.246 -5.778 3.294 1.00 97.44 88 LEU A N 1
ATOM 671 C CA . LEU A 1 88 ? 4.053 -6.668 2.470 1.00 97.44 88 LEU A CA 1
ATOM 672 C C . LEU A 1 88 ? 5.385 -6.895 3.184 1.00 97.44 88 LEU A C 1
ATOM 674 O O . LEU A 1 88 ? 6.051 -5.929 3.555 1.00 97.44 88 LEU A O 1
ATOM 678 N N . SER A 1 89 ? 5.789 -8.147 3.393 1.00 96.19 89 SER A N 1
ATOM 679 C CA . SER A 1 89 ? 7.084 -8.407 4.028 1.00 96.19 89 SER A CA 1
ATOM 680 C C . SER A 1 89 ? 8.234 -7.943 3.128 1.00 96.19 89 SER A C 1
ATOM 682 O O . SER A 1 89 ? 8.073 -7.771 1.915 1.00 96.19 89 SER A O 1
ATOM 684 N N . LYS A 1 90 ? 9.416 -7.733 3.714 1.00 94.62 90 LYS A N 1
ATOM 685 C CA . LYS A 1 90 ? 10.590 -7.326 2.937 1.00 94.62 90 LYS A CA 1
ATOM 686 C C . LYS A 1 90 ? 11.015 -8.428 1.964 1.00 94.62 90 LYS A C 1
ATOM 688 O O . LYS A 1 90 ? 11.358 -8.131 0.828 1.00 94.62 90 LYS A O 1
ATOM 693 N N . GLU A 1 91 ? 10.921 -9.684 2.389 1.00 96.50 91 GLU A N 1
ATOM 694 C CA . GLU A 1 91 ? 11.229 -10.857 1.570 1.00 96.50 91 GLU A CA 1
ATOM 695 C C . GLU A 1 91 ? 10.323 -10.914 0.338 1.00 96.50 91 GLU A C 1
ATOM 697 O O . GLU A 1 91 ? 10.807 -11.097 -0.776 1.00 96.50 91 GLU A O 1
ATOM 702 N N . TRP A 1 92 ? 9.019 -10.682 0.518 1.00 97.62 92 TRP A N 1
ATOM 703 C CA . TRP A 1 92 ? 8.078 -10.618 -0.597 1.00 97.62 92 TRP A CA 1
ATOM 704 C C . TRP A 1 92 ? 8.319 -9.412 -1.502 1.00 97.62 92 TRP A C 1
ATOM 706 O O . TRP A 1 92 ? 8.248 -9.536 -2.721 1.00 97.62 92 TRP A O 1
ATOM 716 N N . ALA A 1 93 ? 8.645 -8.249 -0.937 1.00 97.25 93 ALA A N 1
ATOM 717 C CA . ALA A 1 93 ? 9.005 -7.083 -1.735 1.00 97.25 93 ALA A CA 1
ATOM 718 C C . ALA A 1 93 ? 10.246 -7.352 -2.607 1.00 97.25 93 ALA A C 1
ATOM 720 O O . ALA A 1 93 ? 10.238 -7.052 -3.801 1.00 97.25 93 ALA A O 1
ATOM 721 N N . ASP A 1 94 ? 11.286 -7.965 -2.040 1.00 97.06 94 ASP A N 1
ATOM 722 C CA . ASP A 1 94 ? 12.502 -8.324 -2.771 1.00 97.06 94 ASP A CA 1
ATOM 723 C C . ASP A 1 94 ? 12.227 -9.414 -3.823 1.00 97.06 94 ASP A C 1
ATOM 725 O O . ASP A 1 94 ? 12.747 -9.329 -4.937 1.00 97.06 94 ASP A O 1
ATOM 729 N N . HIS A 1 95 ? 11.346 -10.375 -3.525 1.00 97.44 95 HIS A N 1
ATOM 730 C CA . HIS A 1 95 ? 10.871 -11.368 -4.491 1.00 97.44 95 HIS A CA 1
ATOM 731 C C . HIS A 1 95 ? 10.188 -10.715 -5.702 1.00 97.44 95 HIS A C 1
ATOM 733 O O . HIS A 1 95 ? 10.578 -10.976 -6.839 1.00 97.44 95 HIS A O 1
ATOM 739 N N . TYR A 1 96 ? 9.225 -9.816 -5.487 1.00 97.75 96 TYR A N 1
ATOM 740 C CA . TYR A 1 96 ? 8.539 -9.131 -6.587 1.00 97.75 96 TYR A CA 1
ATOM 741 C C . TYR A 1 96 ? 9.461 -8.196 -7.376 1.00 97.75 96 TYR A C 1
ATOM 743 O O . TYR A 1 96 ? 9.301 -8.061 -8.589 1.00 97.75 96 TYR A O 1
ATOM 751 N N . ARG A 1 97 ? 10.463 -7.588 -6.722 1.00 97.31 97 ARG A N 1
ATOM 752 C CA . ARG A 1 97 ? 11.514 -6.839 -7.426 1.00 97.31 97 ARG A CA 1
ATOM 753 C C . ARG A 1 97 ? 12.325 -7.757 -8.341 1.00 97.31 97 ARG A C 1
ATOM 755 O O . ARG A 1 97 ? 12.601 -7.373 -9.472 1.00 97.31 97 ARG A O 1
ATOM 762 N N . ALA A 1 98 ? 12.703 -8.945 -7.868 1.00 97.00 98 ALA A N 1
ATOM 763 C CA . ALA A 1 98 ? 13.449 -9.909 -8.671 1.00 97.00 98 ALA A CA 1
ATOM 764 C C . ALA A 1 98 ? 12.641 -10.377 -9.890 1.00 97.00 98 ALA A C 1
ATOM 766 O O . ALA A 1 98 ? 13.174 -10.361 -10.995 1.00 97.00 98 ALA A O 1
ATOM 767 N N . LEU A 1 99 ? 11.350 -10.683 -9.709 1.00 96.94 99 LEU A N 1
ATOM 768 C CA . LEU A 1 99 ? 10.449 -11.024 -10.817 1.00 96.94 99 LEU A CA 1
ATOM 769 C C . LEU A 1 99 ? 10.370 -9.903 -11.860 1.00 96.94 99 LEU A C 1
ATOM 771 O O . LEU A 1 99 ? 10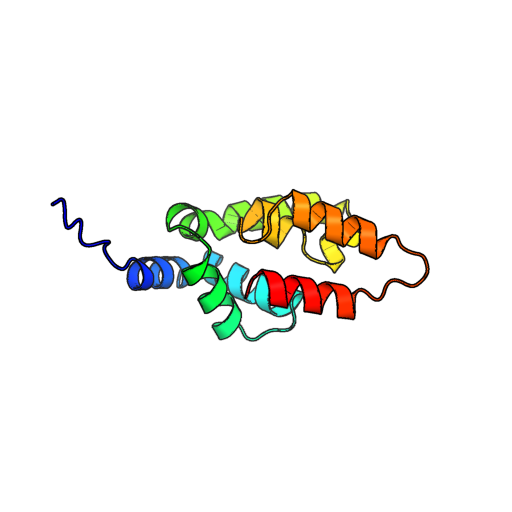.398 -10.167 -13.054 1.00 96.94 99 LEU A O 1
ATOM 775 N N . ALA A 1 100 ? 10.325 -8.641 -11.430 1.00 96.38 100 ALA A N 1
ATOM 776 C CA . ALA A 1 100 ? 10.265 -7.492 -12.334 1.00 96.38 100 ALA A CA 1
ATOM 777 C C . ALA A 1 100 ? 11.549 -7.252 -13.151 1.00 96.38 100 ALA A C 1
ATOM 779 O O . ALA A 1 100 ? 11.519 -6.488 -14.113 1.00 96.38 100 ALA A O 1
ATOM 780 N N . LEU A 1 101 ? 12.670 -7.868 -12.767 1.00 95.12 101 LEU A N 1
ATOM 781 C CA . LEU A 1 101 ? 13.936 -7.802 -13.502 1.00 95.12 101 LEU A CA 1
ATOM 782 C C . LEU A 1 101 ? 14.061 -8.900 -14.568 1.00 95.12 101 LEU A C 1
ATOM 784 O O . LEU A 1 101 ? 15.025 -8.900 -15.337 1.00 95.12 101 LEU A O 1
ATOM 788 N N . GLU A 1 102 ? 13.116 -9.839 -14.625 1.00 95.25 102 GLU A N 1
ATOM 789 C CA . GLU A 1 102 ? 13.089 -10.864 -15.661 1.00 95.25 102 GLU A CA 1
ATOM 790 C C . GLU A 1 102 ? 12.762 -10.251 -17.031 1.00 95.25 102 GLU A C 1
ATOM 792 O O . GLU A 1 102 ? 12.006 -9.289 -17.151 1.00 95.25 102 GLU A O 1
ATOM 797 N N . LYS A 1 103 ? 13.352 -10.814 -18.093 1.00 84.12 103 LYS A N 1
ATOM 798 C CA . LYS A 1 103 ? 13.357 -10.228 -19.445 1.00 84.12 103 LYS A CA 1
ATOM 799 C C . LYS A 1 103 ? 11.956 -9.984 -20.033 1.00 84.12 103 LYS A C 1
ATOM 801 O O . LYS A 1 103 ? 11.806 -9.074 -20.843 1.00 84.12 103 LYS A O 1
ATOM 806 N N . ASP A 1 104 ? 10.968 -10.769 -19.612 1.00 89.81 104 ASP A N 1
ATOM 807 C CA . ASP A 1 104 ? 9.590 -10.748 -20.119 1.00 89.81 104 ASP A CA 1
ATOM 808 C C . ASP A 1 104 ? 8.565 -10.419 -19.013 1.00 89.81 104 ASP A C 1
ATOM 810 O O . ASP A 1 104 ? 7.393 -10.779 -19.107 1.00 89.81 104 ASP A O 1
ATOM 814 N N . ALA A 1 105 ? 9.004 -9.761 -17.935 1.00 91.50 105 ALA A N 1
ATOM 815 C CA . ALA A 1 105 ? 8.148 -9.452 -16.798 1.00 91.50 105 ALA A CA 1
ATOM 816 C C . ALA A 1 105 ? 7.036 -8.446 -17.150 1.00 91.50 105 ALA A C 1
ATOM 818 O O . ALA A 1 105 ? 7.306 -7.331 -17.600 1.00 91.50 105 ALA A O 1
ATOM 819 N N . ASP A 1 106 ? 5.779 -8.800 -16.856 1.00 95.44 106 ASP A N 1
ATOM 820 C CA . ASP A 1 106 ? 4.654 -7.860 -16.880 1.00 95.44 106 ASP A CA 1
ATOM 821 C C . ASP A 1 106 ? 4.382 -7.317 -15.470 1.00 95.44 106 ASP A C 1
ATOM 823 O O . ASP A 1 106 ? 3.884 -8.012 -14.578 1.00 95.44 106 ASP A O 1
ATOM 827 N N . LEU A 1 107 ? 4.664 -6.027 -15.273 1.00 94.56 107 LEU A N 1
ATOM 828 C CA . LEU A 1 107 ? 4.412 -5.335 -14.008 1.00 94.56 107 LEU A CA 1
ATOM 829 C C . LEU A 1 107 ? 2.928 -5.337 -13.607 1.00 94.56 107 LEU A C 1
ATOM 831 O O . LEU A 1 107 ? 2.616 -5.199 -12.424 1.00 94.56 107 LEU A O 1
ATOM 835 N N . SER A 1 108 ? 2.008 -5.479 -14.561 1.00 94.19 108 SER A N 1
ATOM 836 C CA . SER A 1 108 ? 0.567 -5.550 -14.302 1.00 94.19 108 SER A CA 1
ATOM 837 C C . SER A 1 108 ? 0.191 -6.853 -13.606 1.00 94.19 108 SER A C 1
ATOM 839 O O . SER A 1 108 ? -0.579 -6.833 -12.642 1.00 94.19 108 SER A O 1
ATOM 841 N N . ASP A 1 109 ? 0.766 -7.970 -14.052 1.00 96.50 109 ASP A N 1
ATOM 842 C CA . ASP A 1 109 ? 0.560 -9.278 -13.434 1.00 96.50 109 ASP A CA 1
ATOM 843 C C . ASP A 1 109 ? 1.255 -9.357 -12.074 1.00 96.50 109 ASP A C 1
ATOM 845 O O . ASP A 1 109 ? 0.651 -9.815 -11.104 1.00 96.50 109 ASP A O 1
ATOM 849 N N . ILE A 1 110 ? 2.458 -8.786 -11.947 1.00 97.44 110 ILE A N 1
ATOM 850 C CA . ILE A 1 110 ? 3.142 -8.678 -10.650 1.00 97.44 110 ILE A CA 1
ATOM 851 C C . ILE A 1 110 ? 2.318 -7.835 -9.668 1.00 97.44 110 ILE A C 1
ATOM 853 O O . ILE A 1 110 ? 2.137 -8.217 -8.514 1.00 97.44 110 ILE A O 1
ATOM 857 N N . ARG A 1 111 ? 1.745 -6.709 -10.111 1.00 96.88 111 ARG A N 1
ATOM 858 C CA . ARG A 1 111 ? 0.862 -5.890 -9.267 1.00 96.88 111 ARG A CA 1
ATOM 859 C C . ARG A 1 111 ? -0.397 -6.653 -8.847 1.00 96.88 111 ARG A C 1
ATOM 861 O O . ARG A 1 111 ? -0.866 -6.457 -7.725 1.00 96.88 111 ARG A O 1
ATOM 868 N N . ARG A 1 112 ? -0.943 -7.510 -9.716 1.00 96.88 112 ARG A N 1
ATOM 869 C CA . ARG A 1 112 ? -2.073 -8.387 -9.374 1.00 96.88 112 ARG A CA 1
ATOM 870 C C . ARG A 1 112 ? -1.674 -9.390 -8.290 1.00 96.88 112 ARG A C 1
ATOM 872 O O . ARG A 1 112 ? -2.390 -9.479 -7.299 1.00 96.88 112 ARG A O 1
ATOM 879 N N . ALA A 1 113 ? -0.520 -10.041 -8.426 1.00 97.56 113 ALA A N 1
ATOM 880 C CA . ALA A 1 113 ? 0.006 -10.968 -7.423 1.00 97.56 113 ALA A CA 1
ATOM 881 C C . ALA A 1 113 ? 0.255 -10.278 -6.069 1.00 97.56 113 ALA A C 1
ATOM 883 O O . ALA A 1 113 ? -0.194 -10.761 -5.033 1.00 97.56 113 ALA A O 1
ATOM 884 N N . ILE A 1 114 ? 0.858 -9.082 -6.073 1.00 97.88 114 ILE A N 1
ATOM 885 C CA . ILE A 1 114 ? 1.019 -8.261 -4.862 1.00 97.88 114 ILE A CA 1
ATOM 886 C C . ILE A 1 114 ? -0.337 -7.985 -4.208 1.00 97.88 114 ILE A C 1
ATOM 888 O O . ILE A 1 114 ? -0.470 -8.084 -2.991 1.00 97.88 114 ILE A O 1
ATOM 892 N N . LEU A 1 115 ? -1.348 -7.611 -4.998 1.00 96.88 115 LEU A N 1
ATOM 893 C CA . LEU A 1 115 ? -2.676 -7.317 -4.473 1.00 96.88 115 LEU A CA 1
ATOM 894 C C . LEU A 1 115 ? -3.341 -8.557 -3.862 1.00 96.88 115 LEU A C 1
ATOM 896 O O . LEU A 1 115 ? -4.051 -8.416 -2.868 1.00 96.88 115 LEU A O 1
ATOM 900 N N . GLU A 1 116 ? -3.145 -9.733 -4.452 1.00 96.31 116 GLU A N 1
ATOM 901 C CA . GLU A 1 116 ? -3.625 -11.012 -3.917 1.00 96.31 116 GLU A CA 1
ATOM 902 C C . GLU A 1 116 ? -2.948 -11.353 -2.584 1.00 96.31 116 GLU A C 1
ATOM 904 O O . GLU A 1 116 ? -3.648 -11.709 -1.641 1.00 96.31 116 GLU A O 1
ATOM 909 N N . GLU A 1 117 ? -1.636 -11.131 -2.468 1.00 96.25 117 GLU A N 1
ATOM 910 C CA . GLU A 1 117 ? -0.860 -11.367 -1.241 1.00 96.25 117 GLU A CA 1
ATOM 911 C C . GLU A 1 117 ? -1.319 -10.482 -0.067 1.00 96.25 117 GLU A C 1
ATOM 913 O O . GLU A 1 117 ? -1.421 -10.929 1.078 1.00 96.25 117 GLU A O 1
ATOM 918 N N . ILE A 1 118 ? -1.615 -9.205 -0.335 1.00 95.56 118 ILE A N 1
ATOM 919 C CA . ILE A 1 118 ? -1.987 -8.242 0.718 1.00 95.56 118 ILE A CA 1
ATOM 920 C C . ILE A 1 118 ? -3.495 -8.173 0.996 1.00 95.56 118 ILE A C 1
ATOM 922 O O . ILE A 1 118 ? -3.891 -7.473 1.934 1.00 95.56 118 ILE A O 1
ATOM 926 N N . SER A 1 119 ? -4.333 -8.817 0.174 1.00 90.38 119 SER A N 1
ATOM 927 C CA . SER A 1 119 ? -5.789 -8.885 0.397 1.00 90.38 119 SER A CA 1
ATOM 928 C C . SER A 1 119 ? -6.156 -9.877 1.508 1.00 90.38 119 SER A C 1
ATOM 930 O O . SER A 1 119 ? -7.362 -9.909 1.827 1.00 90.38 119 SER A O 1
#

Foldseek 3Di:
DDPPPPPQCLVVLVVLCVPPQLVVLLVVVCVLLVHDSVVSSVLLSVQADNVLSNCLRVQQVVLVVVCVPPVLCVSLVLSSCCRRRVLADPVRSVVLSVQCPDPPRDSNVSSVVVVVSSD

Mean predicted aligned error: 3.95 Å

Nearest PDB structures (foldseek):
  3rzs-assembly1_A  TM=2.343E-01  e=6.700E+00  Apis mellifera

Secondary structure (DSSP, 8-state):
---------HHHHHHHHTSHHHHHHHHHHHHHHT--HHHHHHHHHHHS-HHHHHTHHHHHHHHHHHHTT-HHHHHTTHHIIIIIT--S-HHHHHHHHHHHTSTT--HHHHHHHHHHHH-

Solvent-accessible surface area (backbone atoms only — not comparable to full-atom values): 6554 Å² total; per-residue (Å²): 134,87,82,72,76,78,73,83,52,58,69,57,38,52,53,40,41,66,36,72,56,28,37,49,46,36,46,52,52,10,60,73,70,73,50,52,49,68,60,38,48,49,39,48,49,75,61,32,56,60,71,49,42,67,44,30,37,68,33,37,56,56,19,52,64,56,30,74,80,29,69,66,41,42,75,66,38,34,40,44,36,23,73,24,53,58,55,35,54,66,68,55,41,52,50,55,52,55,52,62,68,42,97,83,51,55,68,68,59,51,47,49,51,54,51,62,74,52,102